Protein AF-A0A2W0AFT9-F1 (afdb_monomer)

Solvent-accessible surface area (backbone atoms only — not comparable to full-atom values): 7921 Å² total; per-residue (Å²): 136,57,75,68,56,54,52,55,54,49,53,55,48,53,53,51,50,55,53,50,68,71,36,59,65,81,24,33,55,50,43,41,43,42,76,71,70,63,44,52,60,63,59,51,12,62,79,66,76,47,53,49,66,56,48,54,54,33,38,53,53,36,50,53,51,50,50,51,51,49,44,69,78,36,42,84,50,48,59,59,70,49,66,83,40,70,79,57,50,50,57,54,51,52,59,46,51,70,70,51,56,78,70,82,73,69,90,65,87,71,81,79,76,85,72,84,82,71,90,81,83,86,90,80,82,81,87,86,130

Sequence (129 aa):
MSPEEHFSHTETRQILESMIDALPAKYRVVQIMRDVEGMTVAETAECLGISQENVKVRLHRARARLRKRLYELFGSKVSDVFRFHLSRCDRVVYGVSERTRPYQNTGVPIKAASLNHEQMPFPGQPAIH

Secondary structure (DSSP, 8-state):
--HHHHHHHHHHHHHHHHHHHTS-HHHHHHHHHHHTS---HHHHHHHHTS-HHHHHHHHHHHHHHHHHHHHHHHHHHHHHHGGG-HHHHHHHHHHHHHHHGGGSSSS-------------PPS-PPPP-

Radius of gyration: 23.83 Å; Cα contacts (8 Å, |Δi|>4): 47; chains: 1; bounding box: 72×46×52 Å

Nearest PDB structures (foldseek):
  3hug-assembly6_K  TM=9.523E-01  e=1.954E-03  Mycobacterium tuberculosis H37Rv
  3hug-assembly4_M  TM=9.434E-01  e=1.954E-03  Mycobacterium tuberculosis H37Rv
  8z6g-assembly3_F  TM=7.666E-01  e=1.736E-03  Pseudomonas aeruginosa
  6in7-assembly1_B  TM=7.911E-01  e=3.975E-03  Pseudomonas aeruginosa PAO1
  6dxo-assembly1_A  TM=8.698E-01  e=1.024E-02  Streptomyces venezuelae ATCC 10712

Foldseek 3Di:
DDPVVVVVVVVVVVVLVVQLVPDDPLLSLLCCCCPVVVDDLVVSCVVVVHDSVSSVVSPVVSVVSSVVVCCVVCVVPVCVVCVVPPPVVVVVVVVVCVVCVVPVPPDDDPPPPDDDPDDDDDPDDDDDD

Structure (mmCIF, N/CA/C/O backbone):
data_AF-A0A2W0AFT9-F1
#
_entry.id   AF-A0A2W0AFT9-F1
#
loop_
_atom_site.group_PDB
_atom_site.id
_atom_site.type_symbol
_atom_site.label_atom_id
_atom_site.label_alt_id
_atom_site.label_comp_id
_atom_site.label_asym_id
_atom_site.label_entity_id
_atom_site.label_seq_id
_atom_site.pdbx_PDB_ins_code
_atom_site.Cartn_x
_atom_site.Cartn_y
_atom_site.Cartn_z
_atom_site.occupancy
_atom_site.B_iso_or_equiv
_atom_site.auth_seq_id
_atom_site.auth_comp_id
_atom_site.auth_asym_id
_atom_site.auth_atom_id
_atom_site.pdbx_PDB_model_num
ATOM 1 N N . MET A 1 1 ? 12.779 19.800 -19.137 1.00 52.38 1 MET A N 1
ATOM 2 C CA . MET A 1 1 ? 12.637 18.352 -18.915 1.00 52.38 1 MET A CA 1
ATOM 3 C C . MET A 1 1 ? 12.951 17.661 -20.236 1.00 52.38 1 MET A C 1
ATOM 5 O O . MET A 1 1 ? 12.348 18.053 -21.232 1.00 52.38 1 MET A O 1
ATOM 9 N N . SER A 1 2 ? 13.948 16.776 -20.293 1.00 62.03 2 SER A N 1
ATOM 10 C CA . SER A 1 2 ? 14.433 16.149 -21.535 1.00 62.03 2 SER A CA 1
ATOM 11 C C . SER A 1 2 ? 13.526 14.989 -21.997 1.00 62.03 2 SER A C 1
ATOM 13 O O . SER A 1 2 ? 12.715 14.479 -21.214 1.00 62.03 2 SER A O 1
ATOM 15 N N . PRO A 1 3 ? 13.631 14.549 -23.266 1.00 64.56 3 PRO A N 1
ATOM 16 C CA . PRO A 1 3 ? 12.940 13.357 -23.763 1.00 64.56 3 PRO A CA 1
ATOM 17 C C . PRO A 1 3 ? 13.304 12.066 -23.010 1.00 64.56 3 PRO A C 1
ATOM 19 O O . 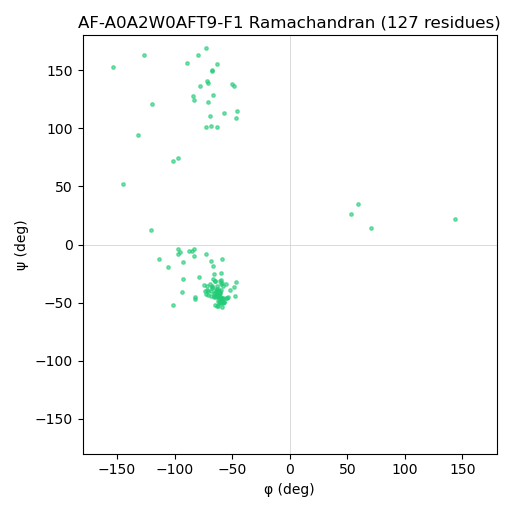PRO A 1 3 ? 12.434 11.215 -22.819 1.00 64.56 3 PRO A O 1
ATOM 22 N N . GLU A 1 4 ? 14.548 11.925 -22.531 1.00 64.81 4 GLU A N 1
ATOM 23 C CA . GLU A 1 4 ? 14.946 10.762 -21.723 1.00 64.81 4 GLU A CA 1
ATOM 24 C C . GLU A 1 4 ? 14.241 10.744 -20.359 1.00 64.81 4 GLU A C 1
ATOM 26 O O . GLU A 1 4 ? 13.835 9.682 -19.883 1.00 64.81 4 GLU A O 1
ATOM 31 N N . GLU A 1 5 ? 14.022 11.917 -19.755 1.00 58.16 5 GLU A N 1
ATOM 32 C CA . GLU A 1 5 ? 13.269 12.039 -18.502 1.00 58.16 5 GLU A CA 1
ATOM 33 C C . GLU A 1 5 ? 11.805 11.590 -18.695 1.00 58.16 5 GLU A C 1
ATOM 35 O O . GLU A 1 5 ? 11.283 10.824 -17.884 1.00 58.16 5 GLU A O 1
ATOM 40 N N . HIS A 1 6 ? 11.153 11.966 -19.804 1.00 58.03 6 HIS A N 1
ATOM 41 C CA . HIS A 1 6 ? 9.784 11.522 -20.126 1.00 58.03 6 HIS A CA 1
ATOM 42 C C . HIS A 1 6 ? 9.655 10.001 -20.267 1.00 58.03 6 HIS A C 1
ATOM 44 O O . HIS A 1 6 ? 8.700 9.407 -19.754 1.00 58.03 6 HIS A O 1
ATOM 50 N N . PHE A 1 7 ? 10.602 9.362 -20.955 1.00 59.41 7 PHE A N 1
ATOM 51 C CA . PHE A 1 7 ? 10.570 7.917 -21.180 1.00 59.41 7 PHE A CA 1
ATOM 52 C C . PHE A 1 7 ? 10.726 7.141 -19.865 1.00 59.41 7 PHE A C 1
ATOM 54 O O . PHE A 1 7 ? 9.927 6.253 -19.566 1.00 59.41 7 PHE A O 1
ATOM 61 N N . SER A 1 8 ? 11.678 7.566 -19.027 1.00 63.50 8 SER A N 1
ATOM 62 C CA . SER A 1 8 ? 11.949 6.970 -17.712 1.00 63.50 8 SER A CA 1
ATOM 63 C C . SER A 1 8 ? 10.751 7.064 -16.754 1.00 63.50 8 SER A C 1
ATOM 65 O O . SER A 1 8 ? 10.380 6.091 -16.083 1.00 63.50 8 SER A O 1
ATOM 67 N N . HIS A 1 9 ? 10.071 8.216 -16.727 1.00 70.94 9 HIS A N 1
ATOM 68 C CA . HIS A 1 9 ? 8.874 8.397 -15.902 1.00 70.94 9 HIS A CA 1
ATOM 69 C C . HIS A 1 9 ? 7.695 7.539 -16.372 1.00 70.94 9 HIS A C 1
ATOM 71 O O . HIS A 1 9 ? 6.933 7.032 -15.544 1.00 70.94 9 HIS A O 1
ATOM 77 N N . THR A 1 10 ? 7.547 7.361 -17.684 1.00 76.94 10 THR A N 1
ATOM 78 C CA . THR A 1 10 ? 6.443 6.587 -18.264 1.00 76.94 10 THR A CA 1
ATOM 79 C C . THR A 1 10 ? 6.618 5.093 -17.996 1.00 76.94 10 THR A C 1
ATOM 81 O O . THR A 1 10 ? 5.672 4.442 -17.555 1.00 76.94 10 THR A O 1
ATOM 84 N N . GLU A 1 11 ? 7.834 4.566 -18.154 1.00 79.75 11 GLU A N 1
ATOM 85 C CA . GLU A 1 11 ? 8.158 3.168 -17.842 1.00 79.75 11 GLU A CA 1
ATOM 86 C C . GLU A 1 11 ? 7.937 2.859 -16.353 1.00 79.75 11 GLU A C 1
ATOM 88 O O . GLU A 1 11 ? 7.259 1.893 -15.994 1.00 79.75 11 GLU A O 1
ATOM 93 N N . THR A 1 12 ? 8.424 3.734 -15.468 1.00 81.62 12 THR A N 1
ATOM 94 C CA . THR A 1 12 ? 8.243 3.573 -14.017 1.00 81.62 12 THR A CA 1
ATOM 95 C C . THR A 1 12 ? 6.762 3.575 -13.626 1.00 81.62 12 THR A C 1
ATOM 97 O O . THR A 1 12 ? 6.333 2.761 -12.802 1.00 81.62 12 THR A O 1
ATOM 100 N N . ARG A 1 13 ? 5.961 4.465 -14.230 1.00 85.94 13 ARG A N 1
ATOM 101 C CA . ARG A 1 13 ? 4.510 4.528 -14.009 1.00 85.94 13 ARG A CA 1
ATOM 102 C C . ARG A 1 13 ? 3.825 3.228 -14.432 1.00 85.94 13 ARG A C 1
ATOM 104 O O . ARG A 1 13 ? 3.092 2.659 -13.628 1.00 85.94 13 ARG A O 1
ATOM 111 N N . GLN A 1 14 ? 4.099 2.737 -15.639 1.00 88.56 14 GLN A N 1
ATOM 112 C CA . GLN A 1 14 ? 3.492 1.509 -16.166 1.00 88.56 14 GLN A CA 1
ATOM 113 C C . GLN A 1 14 ? 3.802 0.291 -15.289 1.00 88.56 14 GLN A C 1
ATOM 115 O O . GLN A 1 14 ? 2.929 -0.541 -15.027 1.00 88.56 14 GLN A O 1
ATOM 120 N N . ILE A 1 15 ? 5.033 0.201 -14.774 1.00 88.06 15 ILE A N 1
ATOM 121 C CA . ILE A 1 15 ? 5.412 -0.852 -13.829 1.00 88.06 15 ILE A CA 1
ATOM 122 C C . ILE A 1 15 ? 4.550 -0.759 -12.565 1.00 88.06 15 ILE A C 1
ATOM 124 O O . ILE A 1 15 ? 3.957 -1.762 -12.161 1.00 88.06 15 ILE A O 1
ATOM 128 N N . LEU A 1 16 ? 4.429 0.426 -11.960 1.00 87.25 16 LEU A N 1
ATOM 129 C CA . LEU A 1 16 ? 3.647 0.610 -10.737 1.00 87.25 16 LEU A CA 1
ATOM 130 C C . LEU A 1 16 ? 2.156 0.301 -10.941 1.00 87.25 16 LEU A C 1
ATOM 132 O O . LEU A 1 16 ? 1.565 -0.400 -10.118 1.00 87.25 16 LEU A O 1
ATOM 136 N N . GLU A 1 17 ? 1.569 0.770 -12.042 1.00 90.88 17 GLU A N 1
ATOM 137 C CA . GLU A 1 17 ? 0.179 0.483 -12.419 1.00 90.88 17 GLU A CA 1
ATOM 138 C C . GLU A 1 17 ? -0.048 -1.027 -12.548 1.00 90.88 17 GLU A C 1
ATOM 140 O O . GLU A 1 17 ? -0.910 -1.584 -11.864 1.00 90.88 17 GLU A O 1
ATOM 145 N N . SER A 1 18 ? 0.811 -1.726 -13.298 1.00 92.12 18 SER A N 1
ATOM 146 C CA . SER A 1 18 ? 0.711 -3.182 -13.468 1.00 92.12 18 SER A CA 1
ATOM 147 C C . SER A 1 18 ? 0.821 -3.951 -12.141 1.00 92.12 18 SER A C 1
ATOM 149 O O . SER A 1 18 ? 0.170 -4.981 -11.941 1.00 92.12 18 SER A O 1
ATOM 151 N N . MET A 1 19 ? 1.626 -3.453 -11.197 1.00 92.81 19 MET A N 1
ATOM 152 C CA . MET A 1 19 ? 1.777 -4.056 -9.873 1.00 92.81 19 MET A CA 1
ATOM 153 C C . MET A 1 19 ? 0.532 -3.861 -9.009 1.00 92.81 19 MET A C 1
ATOM 155 O O . MET A 1 19 ? 0.146 -4.787 -8.289 1.00 92.81 19 MET A O 1
ATOM 159 N N . ILE A 1 20 ? -0.083 -2.677 -9.068 1.00 93.19 20 ILE A N 1
ATOM 160 C CA . ILE A 1 20 ? -1.341 -2.385 -8.375 1.00 93.19 20 ILE A CA 1
ATOM 161 C C . ILE A 1 20 ? -2.465 -3.241 -8.965 1.00 93.19 20 ILE A C 1
ATOM 163 O O . ILE A 1 20 ? -3.229 -3.834 -8.202 1.00 93.19 20 ILE A O 1
ATOM 167 N N . ASP A 1 21 ? -2.521 -3.391 -10.287 1.00 93.44 21 ASP A N 1
ATOM 168 C CA . ASP A 1 21 ? -3.528 -4.209 -10.964 1.00 93.44 21 ASP A CA 1
ATOM 169 C C . ASP A 1 21 ? -3.409 -5.704 -10.687 1.00 93.44 21 ASP A C 1
ATOM 171 O O . ASP A 1 21 ? -4.417 -6.408 -10.614 1.00 93.44 21 ASP A O 1
ATOM 175 N N . ALA A 1 22 ? -2.195 -6.190 -10.437 1.00 94.12 22 ALA A N 1
ATOM 176 C CA . ALA A 1 22 ? -1.965 -7.570 -10.033 1.00 94.12 22 ALA A CA 1
ATOM 177 C C . ALA A 1 22 ? -2.404 -7.876 -8.585 1.00 94.12 22 ALA A C 1
ATOM 179 O O . ALA A 1 22 ? -2.371 -9.039 -8.159 1.00 94.12 22 ALA A O 1
ATOM 180 N N . LEU A 1 23 ? -2.788 -6.873 -7.785 1.00 95.69 23 LEU A N 1
ATOM 181 C CA . LEU A 1 23 ? -3.305 -7.117 -6.441 1.00 95.69 23 LEU A CA 1
ATOM 182 C C . LEU A 1 23 ? -4.708 -7.744 -6.502 1.00 95.69 23 LEU A C 1
ATOM 184 O O . LEU A 1 23 ? -5.576 -7.269 -7.231 1.00 95.69 23 LEU A O 1
ATOM 188 N N . PRO A 1 24 ? -5.004 -8.743 -5.644 1.00 97.12 24 PRO A N 1
ATOM 189 C CA . PRO A 1 24 ? -6.376 -9.191 -5.433 1.00 97.12 24 PRO A CA 1
ATOM 190 C C . PRO A 1 24 ? -7.308 -8.010 -5.139 1.00 97.12 24 PRO A C 1
ATOM 192 O O . PRO A 1 24 ? -6.958 -7.146 -4.331 1.00 97.12 24 PRO A O 1
ATOM 195 N N . ALA A 1 25 ? -8.509 -8.006 -5.728 1.00 96.06 25 ALA A N 1
ATOM 196 C CA . ALA A 1 25 ? -9.430 -6.862 -5.711 1.00 96.06 25 ALA A CA 1
ATOM 197 C C . ALA A 1 25 ? -9.629 -6.242 -4.314 1.00 96.06 25 ALA A C 1
ATOM 199 O O . ALA A 1 25 ? -9.516 -5.032 -4.144 1.00 96.06 25 ALA A O 1
ATOM 200 N N . LYS A 1 26 ? -9.806 -7.078 -3.281 1.00 95.69 26 LYS A N 1
ATOM 201 C CA . LYS A 1 26 ? -9.968 -6.639 -1.881 1.00 95.69 26 LYS A CA 1
ATOM 202 C C . LYS A 1 26 ? -8.792 -5.838 -1.304 1.00 95.69 26 LYS A C 1
ATOM 204 O O . LYS A 1 26 ? -8.982 -5.114 -0.332 1.00 95.69 26 LYS A O 1
ATOM 209 N N . TYR A 1 27 ? -7.587 -6.015 -1.839 1.00 97.31 27 TYR A N 1
ATOM 210 C CA . TYR A 1 27 ? -6.384 -5.277 -1.452 1.00 97.31 27 TYR A CA 1
ATOM 211 C C . TYR A 1 27 ? -6.178 -4.057 -2.345 1.00 97.31 27 TYR A C 1
ATOM 213 O O . TYR A 1 27 ? -5.862 -2.993 -1.825 1.00 97.31 27 TYR A O 1
ATOM 221 N N . ARG A 1 28 ? -6.415 -4.204 -3.656 1.00 97.25 28 ARG A N 1
ATOM 222 C CA . ARG A 1 28 ? -6.324 -3.109 -4.629 1.00 97.25 28 ARG A CA 1
ATOM 223 C C . ARG A 1 28 ? -7.243 -1.947 -4.263 1.00 97.25 28 ARG A C 1
ATOM 225 O O . ARG A 1 28 ? -6.778 -0.822 -4.178 1.00 97.25 28 ARG A O 1
ATOM 232 N N . VAL A 1 29 ? -8.512 -2.234 -3.970 1.00 96.81 29 VAL A N 1
ATOM 233 C CA . VAL A 1 29 ? -9.504 -1.205 -3.617 1.00 96.81 29 VAL A CA 1
ATOM 234 C C . VAL A 1 29 ? -9.063 -0.409 -2.386 1.00 96.81 29 VAL A C 1
ATOM 236 O O .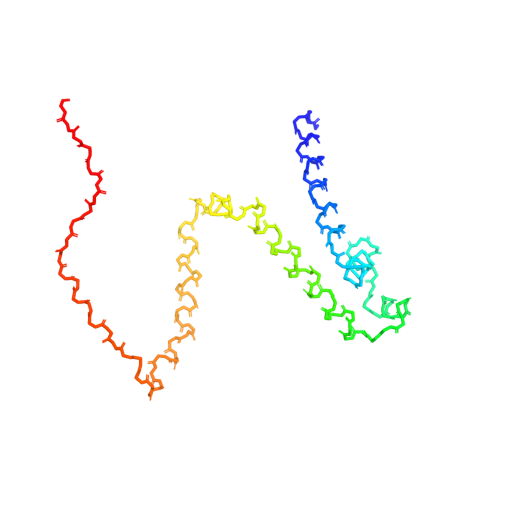 VAL A 1 29 ? -9.041 0.813 -2.423 1.00 96.81 29 VAL A O 1
ATOM 239 N N . VAL A 1 30 ? -8.616 -1.093 -1.326 1.00 97.06 30 VAL A N 1
ATOM 240 C CA . VAL A 1 30 ? -8.115 -0.420 -0.114 1.00 97.06 30 VAL A CA 1
ATOM 241 C C . VAL A 1 30 ? -6.855 0.399 -0.405 1.00 97.06 30 VAL A C 1
ATOM 243 O O . VAL A 1 30 ? -6.717 1.494 0.122 1.00 97.06 30 VAL A O 1
ATOM 246 N N . GLN A 1 31 ? -5.939 -0.110 -1.234 1.00 95.81 31 GLN A N 1
ATOM 247 C CA . GLN A 1 31 ? -4.713 0.596 -1.611 1.00 95.81 31 GLN A CA 1
ATOM 248 C C . GLN A 1 31 ? -5.016 1.886 -2.392 1.00 95.81 31 GLN A C 1
ATOM 250 O O . GLN A 1 31 ? -4.433 2.919 -2.082 1.00 95.81 31 GLN A O 1
ATOM 255 N N . ILE A 1 32 ? -5.942 1.837 -3.356 1.00 95.12 32 ILE A N 1
ATOM 256 C CA . ILE A 1 32 ? -6.353 2.999 -4.159 1.00 95.12 32 ILE A CA 1
ATOM 257 C C . ILE A 1 32 ? -7.030 4.046 -3.272 1.00 95.12 32 ILE A C 1
ATOM 259 O O . ILE A 1 32 ? -6.576 5.182 -3.224 1.00 95.12 32 ILE A O 1
ATOM 263 N N . MET A 1 33 ? -8.036 3.658 -2.484 1.00 96.31 33 MET A N 1
ATOM 264 C CA . MET A 1 33 ? -8.742 4.600 -1.603 1.00 96.31 33 MET A CA 1
ATOM 265 C C . MET A 1 33 ? -7.798 5.304 -0.617 1.00 96.31 33 MET A C 1
ATOM 267 O O . MET A 1 33 ? -7.969 6.475 -0.302 1.00 96.31 33 MET A O 1
ATOM 271 N N . ARG A 1 34 ? -6.777 4.593 -0.127 1.00 95.12 34 ARG A N 1
ATOM 272 C CA . ARG A 1 34 ? -5.840 5.104 0.879 1.00 95.12 34 ARG A CA 1
ATOM 273 C C . ARG A 1 34 ? -4.718 5.963 0.316 1.00 95.12 34 ARG A C 1
ATOM 275 O O . ARG A 1 34 ? -4.401 6.984 0.918 1.00 95.12 34 ARG A O 1
ATOM 282 N N . ASP A 1 35 ? -4.082 5.505 -0.757 1.00 89.44 35 ASP A N 1
ATOM 283 C CA . ASP A 1 35 ? -2.836 6.096 -1.248 1.00 89.44 35 ASP A CA 1
ATOM 284 C C . ASP A 1 35 ? -3.054 6.928 -2.533 1.00 89.44 35 ASP A C 1
ATOM 286 O O . ASP A 1 35 ? -2.224 7.782 -2.825 1.00 89.44 35 ASP A O 1
ATOM 290 N N . VAL A 1 36 ? -4.156 6.723 -3.272 1.00 88.56 36 VAL A N 1
ATOM 291 C CA . VAL A 1 36 ? -4.516 7.511 -4.474 1.00 88.56 36 VAL A CA 1
ATOM 292 C C . VAL A 1 36 ? -5.585 8.552 -4.147 1.00 88.56 36 VAL A C 1
ATOM 294 O O . VAL A 1 36 ? -5.378 9.733 -4.398 1.00 88.56 36 VAL A O 1
ATOM 297 N N . GLU A 1 37 ? -6.688 8.135 -3.522 1.00 92.69 37 GLU A N 1
ATOM 298 C CA . GLU A 1 37 ? -7.803 9.034 -3.169 1.00 92.69 37 GLU A CA 1
ATOM 299 C C . GLU A 1 37 ? -7.571 9.787 -1.845 1.00 92.69 37 GLU A C 1
ATOM 301 O O . GLU A 1 37 ? -8.324 10.688 -1.490 1.00 92.69 37 GLU A O 1
ATOM 306 N N . GLY A 1 38 ? -6.541 9.410 -1.076 1.00 94.19 38 GLY A N 1
ATOM 307 C CA . GLY A 1 38 ? -6.172 10.082 0.175 1.00 94.19 38 GLY A CA 1
ATOM 308 C C . GLY A 1 38 ? -7.146 9.884 1.345 1.00 94.19 38 GLY A C 1
ATOM 309 O O . GLY A 1 38 ? -7.044 10.594 2.345 1.00 94.19 38 GLY A O 1
ATOM 310 N N . MET A 1 39 ? -8.065 8.918 1.264 1.00 96.62 39 MET 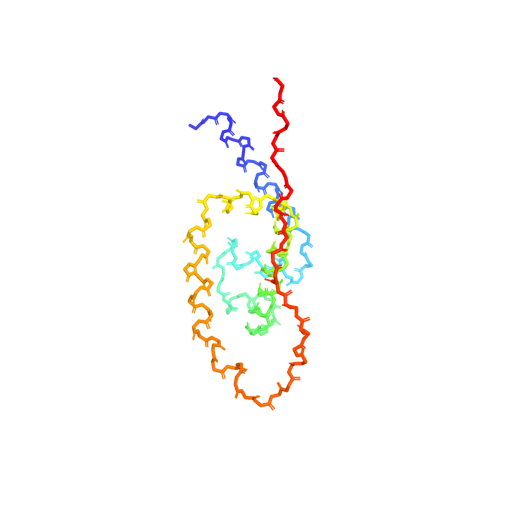A N 1
ATOM 311 C CA . MET A 1 39 ? -9.093 8.698 2.285 1.00 96.62 39 MET A CA 1
ATOM 312 C C . MET A 1 39 ? -8.509 8.211 3.616 1.00 96.62 39 MET A C 1
ATOM 314 O O . MET A 1 39 ? -7.538 7.445 3.690 1.00 96.62 39 MET A O 1
ATOM 318 N N . THR A 1 40 ? -9.163 8.575 4.716 1.00 97.06 40 THR A N 1
ATOM 319 C CA . THR A 1 40 ? -8.848 8.090 6.062 1.00 97.06 40 THR A CA 1
ATOM 320 C C . THR A 1 40 ? -9.283 6.629 6.269 1.00 97.06 40 THR A C 1
ATOM 322 O O . THR A 1 40 ? -9.919 6.004 5.420 1.00 97.06 40 THR A O 1
ATOM 325 N N . VAL A 1 41 ? -8.841 6.005 7.374 1.00 95.69 41 VAL A N 1
ATOM 326 C CA . VAL A 1 41 ? -9.101 4.573 7.621 1.00 95.69 41 VAL A CA 1
ATOM 327 C C . VAL A 1 41 ? -10.575 4.404 7.957 1.00 95.69 41 VAL A C 1
ATOM 329 O O . VAL A 1 41 ? -11.176 3.413 7.559 1.00 95.69 41 VAL A O 1
ATOM 332 N N . ALA A 1 42 ? -11.136 5.392 8.659 1.00 97.00 42 ALA A N 1
ATOM 333 C CA . ALA A 1 42 ? -12.544 5.476 8.995 1.00 97.00 42 ALA A CA 1
ATOM 334 C C . ALA A 1 42 ? -13.413 5.603 7.736 1.00 97.00 42 ALA A C 1
ATOM 336 O O . ALA A 1 42 ? -14.262 4.746 7.529 1.00 97.00 42 ALA A O 1
ATOM 337 N N . GLU A 1 43 ? -13.130 6.564 6.852 1.00 96.25 43 GLU A N 1
ATOM 338 C CA . GLU A 1 43 ? -13.896 6.743 5.604 1.00 96.25 43 GLU A CA 1
ATOM 339 C C . GLU A 1 43 ? -13.794 5.510 4.697 1.00 96.25 43 GLU A C 1
ATOM 341 O O . GLU A 1 43 ? -14.784 5.032 4.155 1.00 96.25 43 GLU A O 1
ATOM 346 N N . THR A 1 44 ? -12.598 4.919 4.584 1.00 97.31 44 THR A N 1
ATOM 347 C CA . THR A 1 44 ? -12.412 3.680 3.809 1.00 97.31 44 THR A CA 1
ATOM 348 C C . THR A 1 44 ? -13.205 2.514 4.410 1.00 97.31 44 THR A C 1
ATOM 350 O O . THR A 1 44 ? -13.749 1.689 3.678 1.00 97.31 44 THR A O 1
ATOM 353 N N . ALA A 1 45 ? -13.253 2.411 5.741 1.00 97.56 45 ALA A N 1
ATOM 354 C CA . ALA A 1 45 ? -14.001 1.375 6.450 1.00 97.56 45 ALA A CA 1
ATOM 355 C C . ALA A 1 45 ? -15.511 1.521 6.227 1.00 97.56 45 ALA A C 1
ATOM 357 O O . ALA A 1 45 ? -16.176 0.531 5.924 1.00 97.56 45 ALA A O 1
ATOM 358 N N . GLU A 1 46 ? -16.015 2.752 6.315 1.00 97.81 46 GLU A N 1
ATOM 359 C CA . GLU A 1 46 ? -17.412 3.101 6.072 1.00 97.81 46 GLU A CA 1
ATOM 360 C C . GLU A 1 46 ? -17.824 2.795 4.628 1.00 97.81 46 GLU A C 1
ATOM 362 O O . GLU A 1 46 ? -18.745 2.011 4.409 1.00 97.81 46 GLU A O 1
ATOM 367 N N . CYS A 1 47 ? -17.076 3.293 3.640 1.00 97.12 47 CYS A N 1
ATOM 368 C CA . CYS A 1 47 ? -17.361 3.055 2.224 1.00 97.12 47 CYS A CA 1
ATOM 369 C C . CYS A 1 47 ? -17.332 1.570 1.827 1.00 97.12 47 CYS A C 1
ATOM 371 O O . CYS A 1 47 ? -18.039 1.165 0.907 1.00 97.12 47 CYS A O 1
ATOM 373 N N . LEU A 1 48 ? -16.507 0.752 2.487 1.00 96.19 48 LEU A N 1
ATOM 374 C CA . LEU A 1 48 ? -16.375 -0.676 2.181 1.00 96.19 48 LEU A CA 1
ATOM 375 C C . LEU A 1 48 ? -17.220 -1.585 3.082 1.00 96.19 48 LEU A C 1
ATOM 377 O O . LEU A 1 48 ? -17.195 -2.802 2.882 1.00 96.19 48 LEU A O 1
ATOM 381 N N . GLY A 1 49 ? -17.923 -1.038 4.078 1.00 97.12 49 GLY A N 1
ATOM 382 C CA . GLY A 1 49 ? -18.711 -1.818 5.036 1.00 97.12 49 GLY A CA 1
ATOM 383 C C . GLY A 1 49 ? -17.880 -2.831 5.836 1.00 97.12 49 GLY A C 1
ATOM 384 O O . GLY A 1 49 ? -18.342 -3.937 6.115 1.00 97.12 49 GLY A O 1
ATOM 385 N N . ILE A 1 50 ? -16.628 -2.499 6.170 1.00 97.31 50 ILE A N 1
ATOM 386 C CA . ILE A 1 50 ? -15.716 -3.366 6.940 1.00 97.31 50 ILE A CA 1
ATOM 387 C C . ILE A 1 50 ? -15.161 -2.631 8.158 1.00 97.31 50 ILE A C 1
ATOM 389 O O . ILE A 1 50 ? -15.173 -1.411 8.221 1.00 97.31 50 ILE A O 1
ATOM 393 N N . SER A 1 51 ? -14.610 -3.360 9.131 1.00 97.94 51 SER A N 1
ATOM 394 C CA . SER A 1 51 ? -13.962 -2.719 10.281 1.00 97.94 51 SER A CA 1
ATOM 395 C C . SER A 1 51 ? -12.681 -1.970 9.886 1.00 97.94 51 SER A C 1
ATOM 397 O O . SER A 1 51 ? -11.938 -2.399 8.997 1.00 97.94 51 SER A O 1
ATOM 399 N N . GLN A 1 52 ? -12.354 -0.898 10.616 1.00 98.06 52 GLN A N 1
ATOM 400 C CA . GLN A 1 52 ? -11.079 -0.182 10.461 1.00 98.06 52 GLN A CA 1
ATOM 401 C C . GLN A 1 52 ? -9.864 -1.112 10.621 1.00 98.06 52 GLN A C 1
ATOM 403 O O . GLN A 1 52 ? -8.856 -0.952 9.933 1.00 98.06 52 GLN A O 1
ATOM 408 N N . GLU A 1 53 ? -9.964 -2.126 11.484 1.00 97.69 53 GLU A N 1
ATOM 409 C CA . GLU A 1 53 ? -8.915 -3.135 11.651 1.00 97.69 53 GLU A CA 1
ATOM 410 C C . GLU A 1 53 ? -8.729 -3.981 10.382 1.00 97.69 53 GLU A C 1
ATOM 412 O O . GLU A 1 53 ? -7.606 -4.196 9.924 1.00 97.69 53 GLU A O 1
ATOM 417 N N . ASN A 1 54 ? -9.826 -4.376 9.723 1.00 97.38 54 ASN A N 1
ATOM 418 C CA . ASN A 1 54 ? -9.754 -5.052 8.429 1.00 97.38 54 ASN A CA 1
ATOM 419 C C . ASN A 1 54 ? -9.113 -4.171 7.350 1.00 97.38 54 ASN A C 1
ATOM 421 O O . ASN A 1 54 ? -8.342 -4.689 6.539 1.00 97.38 54 ASN A O 1
ATOM 425 N N . VAL A 1 55 ? -9.386 -2.861 7.337 1.00 97.62 55 VAL A N 1
ATOM 426 C CA . VAL A 1 55 ? -8.725 -1.913 6.420 1.00 97.62 55 VAL A CA 1
ATOM 427 C C . VAL A 1 55 ? -7.213 -1.924 6.645 1.00 97.62 55 VAL A C 1
ATOM 429 O O . VAL A 1 55 ? -6.460 -2.133 5.692 1.00 97.62 55 VAL A O 1
ATOM 432 N N . LYS A 1 56 ? -6.751 -1.791 7.895 1.00 96.19 56 LYS A N 1
ATOM 433 C CA . LYS A 1 56 ? -5.317 -1.818 8.241 1.00 96.19 56 LYS A CA 1
ATOM 434 C C . LYS A 1 56 ? -4.651 -3.130 7.824 1.00 96.19 56 LYS A C 1
ATOM 436 O O . LYS A 1 56 ? -3.597 -3.109 7.186 1.00 96.19 56 LYS A O 1
ATOM 441 N N . VAL A 1 57 ? -5.282 -4.272 8.109 1.00 98.00 57 VAL A N 1
ATOM 442 C CA . VAL A 1 57 ? -4.776 -5.597 7.714 1.00 98.00 57 VAL A CA 1
ATOM 443 C C . VAL A 1 57 ? -4.704 -5.731 6.192 1.00 98.00 57 VAL A C 1
ATOM 445 O O . VAL A 1 57 ? -3.705 -6.226 5.660 1.00 98.00 57 VAL A O 1
ATOM 448 N N . ARG A 1 58 ? -5.740 -5.293 5.466 1.00 97.75 58 ARG A N 1
ATOM 449 C CA . ARG A 1 58 ? -5.761 -5.319 3.995 1.00 97.75 58 ARG A CA 1
ATOM 450 C C . ARG A 1 58 ? -4.669 -4.429 3.410 1.00 97.75 58 ARG A C 1
ATOM 452 O O . ARG A 1 58 ? -3.958 -4.897 2.524 1.00 97.75 58 ARG A O 1
ATOM 459 N N . LEU A 1 59 ? -4.479 -3.225 3.945 1.00 96.56 59 LEU A N 1
ATOM 460 C CA . LEU A 1 59 ? -3.438 -2.292 3.515 1.00 96.56 59 LEU A CA 1
ATOM 461 C C . LEU A 1 59 ? -2.033 -2.852 3.771 1.00 96.56 59 LEU A C 1
ATOM 463 O O . LEU A 1 59 ? -1.182 -2.843 2.884 1.00 96.56 59 LEU A O 1
ATOM 467 N N . HIS A 1 60 ? -1.796 -3.425 4.953 1.00 96.25 60 HIS A N 1
ATOM 468 C CA . HIS A 1 60 ? -0.528 -4.083 5.264 1.00 96.25 60 HIS A CA 1
ATOM 469 C C . HIS A 1 60 ? -0.220 -5.217 4.273 1.00 96.25 60 HIS A C 1
ATOM 471 O O . HIS A 1 60 ? 0.888 -5.304 3.738 1.00 96.25 60 HIS A O 1
ATOM 477 N N . ARG A 1 61 ? -1.213 -6.067 3.975 1.00 96.94 61 ARG A N 1
ATOM 478 C CA . ARG A 1 61 ? -1.072 -7.171 3.011 1.00 96.94 61 ARG A CA 1
ATOM 479 C C . ARG A 1 61 ? -0.885 -6.676 1.573 1.00 96.94 61 ARG A C 1
ATOM 481 O O . ARG A 1 61 ? -0.102 -7.286 0.846 1.00 96.94 61 ARG A O 1
ATOM 488 N N . ALA A 1 62 ? -1.558 -5.596 1.173 1.00 95.69 62 ALA A N 1
ATOM 489 C CA . ALA A 1 62 ? -1.360 -4.948 -0.124 1.00 95.69 62 ALA A CA 1
ATOM 490 C C . ALA A 1 62 ? 0.098 -4.490 -0.275 1.00 95.69 62 ALA A C 1
ATOM 492 O O . ALA A 1 62 ? 0.800 -4.931 -1.184 1.00 95.69 62 ALA A O 1
ATOM 493 N N . ARG A 1 63 ? 0.595 -3.716 0.697 1.00 95.00 63 ARG A N 1
ATOM 494 C CA . ARG A 1 63 ? 1.970 -3.196 0.718 1.00 95.00 63 ARG A CA 1
ATOM 495 C C . ARG A 1 63 ? 3.019 -4.302 0.752 1.00 95.00 63 ARG A C 1
ATOM 497 O O . ARG A 1 63 ? 4.023 -4.207 0.056 1.00 95.00 63 ARG A O 1
ATOM 504 N N . ALA A 1 64 ? 2.795 -5.373 1.513 1.00 93.38 64 ALA A N 1
ATOM 505 C CA . ALA A 1 64 ? 3.704 -6.518 1.531 1.00 93.38 64 ALA A CA 1
ATOM 506 C C . ALA A 1 64 ? 3.830 -7.185 0.148 1.00 93.38 64 ALA A C 1
ATOM 508 O O . ALA A 1 64 ? 4.936 -7.531 -0.262 1.00 93.38 64 ALA A O 1
ATOM 509 N N . ARG A 1 65 ? 2.721 -7.322 -0.591 1.00 94.12 65 ARG A N 1
ATOM 510 C CA . ARG A 1 65 ? 2.717 -7.879 -1.955 1.00 94.12 65 ARG A CA 1
ATOM 511 C C . ARG A 1 65 ? 3.405 -6.956 -2.955 1.00 94.12 65 ARG A C 1
ATOM 513 O O . ARG A 1 65 ? 4.223 -7.436 -3.732 1.00 94.12 65 ARG A O 1
ATOM 520 N N . LEU A 1 66 ? 3.118 -5.654 -2.898 1.00 92.31 66 LEU A N 1
ATOM 521 C CA . LEU A 1 66 ? 3.781 -4.659 -3.744 1.00 92.31 66 LEU A CA 1
ATOM 522 C C . LEU A 1 66 ? 5.292 -4.654 -3.503 1.00 92.31 66 LEU A C 1
ATOM 524 O O . LEU A 1 66 ? 6.055 -4.761 -4.456 1.00 92.31 66 LEU A O 1
ATOM 528 N N . ARG A 1 67 ? 5.730 -4.638 -2.235 1.00 90.38 67 ARG A N 1
ATOM 529 C CA . ARG A 1 67 ? 7.155 -4.752 -1.887 1.00 90.38 67 ARG A CA 1
ATOM 530 C C . ARG A 1 67 ? 7.766 -6.030 -2.439 1.00 90.38 67 ARG A C 1
ATOM 532 O O . ARG A 1 67 ? 8.804 -5.954 -3.077 1.00 90.38 67 ARG A O 1
ATOM 539 N N . LYS A 1 68 ? 7.133 -7.190 -2.226 1.00 88.75 68 LYS A N 1
ATOM 540 C CA . LYS A 1 68 ? 7.638 -8.471 -2.744 1.00 88.75 68 LYS A CA 1
ATOM 541 C C . LYS A 1 68 ? 7.838 -8.417 -4.260 1.00 88.75 68 LYS A C 1
ATOM 543 O O . LYS A 1 68 ? 8.897 -8.795 -4.738 1.00 88.75 68 LYS A O 1
ATOM 548 N N . ARG A 1 69 ? 6.862 -7.890 -4.999 1.00 88.88 69 ARG A N 1
ATOM 549 C CA . ARG A 1 69 ? 6.953 -7.790 -6.457 1.00 88.88 69 ARG A CA 1
ATOM 550 C C . ARG A 1 69 ? 7.996 -6.769 -6.913 1.00 88.88 69 ARG A C 1
ATOM 552 O O . ARG A 1 69 ? 8.685 -7.014 -7.893 1.00 88.88 69 ARG A O 1
ATOM 559 N N . LEU A 1 70 ? 8.184 -5.683 -6.163 1.00 87.44 70 LEU A N 1
ATOM 560 C CA . LEU A 1 70 ? 9.292 -4.755 -6.386 1.00 87.44 70 LEU A CA 1
ATOM 561 C C . LEU A 1 70 ? 10.642 -5.459 -6.188 1.00 87.44 70 LEU A C 1
ATOM 563 O O . LEU A 1 70 ? 11.534 -5.320 -7.014 1.00 87.44 70 LEU A O 1
ATOM 567 N N . TYR A 1 71 ? 10.780 -6.267 -5.136 1.00 83.81 71 TYR A N 1
ATOM 568 C CA . TYR A 1 71 ? 11.968 -7.094 -4.926 1.00 83.81 71 TYR A CA 1
ATOM 569 C C . TYR A 1 71 ? 12.149 -8.164 -6.005 1.00 83.81 71 TYR A C 1
ATOM 571 O O . TYR A 1 71 ? 13.275 -8.504 -6.310 1.00 83.81 71 TYR A O 1
ATOM 579 N N . GLU A 1 72 ? 11.102 -8.707 -6.612 1.00 85.12 72 GLU A N 1
ATOM 580 C CA . GLU A 1 72 ? 11.266 -9.658 -7.722 1.00 85.12 72 GLU A CA 1
ATOM 581 C C . GLU A 1 72 ? 11.713 -8.952 -9.011 1.00 85.12 72 GLU A C 1
ATOM 583 O O . GLU A 1 72 ? 12.589 -9.448 -9.711 1.00 85.12 72 GLU A O 1
ATOM 588 N N . LEU A 1 73 ? 11.162 -7.767 -9.292 1.00 82.06 73 LEU A N 1
ATOM 589 C CA . LEU A 1 73 ? 11.499 -6.970 -10.477 1.00 82.06 73 LEU A CA 1
ATOM 590 C C . LEU A 1 73 ? 12.891 -6.338 -10.387 1.00 82.06 73 LEU A C 1
ATOM 592 O O . LEU A 1 73 ? 13.617 -6.266 -11.377 1.00 82.06 73 LEU A O 1
ATOM 596 N N . PHE A 1 74 ? 13.258 -5.869 -9.196 1.00 76.75 74 PHE A N 1
ATOM 597 C CA . PHE A 1 74 ? 14.480 -5.111 -8.976 1.00 76.75 74 PHE A CA 1
ATOM 598 C C . PHE A 1 74 ? 15.494 -5.842 -8.107 1.00 76.75 74 PHE A C 1
ATOM 600 O O . PHE A 1 74 ? 16.623 -5.397 -8.069 1.00 76.75 74 PHE A O 1
ATOM 607 N N . GLY A 1 75 ? 15.173 -6.934 -7.414 1.00 64.56 75 GLY A N 1
ATOM 608 C CA . GLY A 1 75 ? 16.034 -7.553 -6.390 1.00 64.56 75 GLY A CA 1
ATOM 609 C C . GLY A 1 75 ? 17.399 -8.009 -6.883 1.00 64.56 75 GLY A C 1
ATOM 610 O O . GLY A 1 75 ? 18.367 -7.899 -6.139 1.00 64.56 75 GLY A O 1
ATOM 611 N N . SER A 1 76 ? 17.518 -8.408 -8.150 1.00 59.09 76 SER A N 1
ATOM 612 C CA . SER A 1 76 ?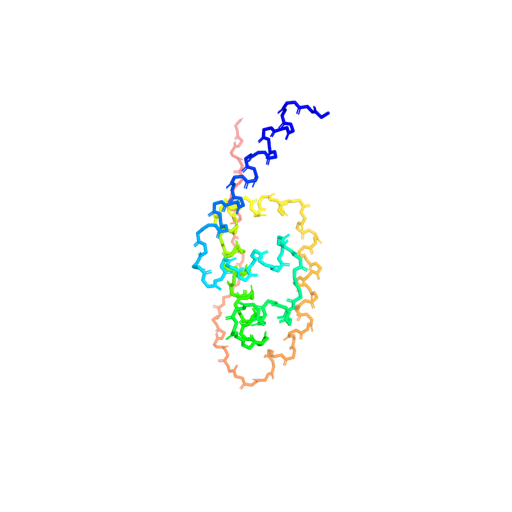 18.822 -8.648 -8.782 1.00 59.09 76 SER A CA 1
ATOM 613 C C . SER A 1 76 ? 19.657 -7.361 -8.863 1.00 59.09 76 SER A C 1
ATOM 615 O O . SER A 1 76 ? 20.858 -7.399 -8.634 1.00 59.09 76 SER A O 1
ATOM 617 N N . LYS A 1 77 ? 19.000 -6.215 -9.091 1.00 56.75 77 LYS A N 1
ATOM 618 C CA . LYS A 1 77 ? 19.574 -4.863 -9.171 1.00 56.75 77 LYS A CA 1
ATOM 619 C C . LYS A 1 77 ? 19.559 -4.094 -7.841 1.00 56.75 77 LYS A C 1
ATOM 621 O O . LYS A 1 77 ? 20.250 -3.097 -7.731 1.00 56.75 77 LYS A O 1
ATOM 626 N N . VAL A 1 78 ? 18.808 -4.497 -6.812 1.00 57.25 78 VAL A N 1
ATOM 627 C CA . VAL A 1 78 ? 18.768 -3.812 -5.502 1.00 57.25 78 VAL A CA 1
ATOM 628 C C . VAL A 1 78 ? 20.111 -3.981 -4.797 1.00 57.25 78 VAL A C 1
ATOM 630 O O . VAL A 1 78 ? 20.639 -3.018 -4.250 1.00 57.25 78 VAL A O 1
ATOM 633 N N . SER A 1 79 ? 20.709 -5.170 -4.895 1.00 55.44 79 SER A N 1
ATOM 634 C CA . SER A 1 79 ? 22.116 -5.419 -4.555 1.00 55.44 79 SER A CA 1
ATOM 635 C C . SER A 1 79 ? 23.051 -4.435 -5.268 1.00 55.44 79 SER A C 1
ATOM 637 O O . SER A 1 79 ? 23.998 -3.935 -4.667 1.00 55.44 79 SER A O 1
ATOM 639 N N . ASP A 1 80 ? 22.751 -4.113 -6.531 1.00 57.03 80 ASP A N 1
ATOM 640 C CA . ASP A 1 80 ? 23.525 -3.173 -7.347 1.00 57.03 80 ASP A CA 1
ATOM 641 C C . ASP A 1 80 ? 23.287 -1.711 -6.944 1.00 57.03 80 ASP A C 1
ATOM 643 O O . ASP A 1 80 ? 24.236 -0.932 -6.915 1.00 57.03 80 ASP A O 1
ATOM 647 N N . VAL A 1 81 ? 22.066 -1.346 -6.534 1.00 55.03 81 VAL A N 1
ATOM 648 C CA . VAL A 1 81 ? 21.745 -0.028 -5.954 1.00 55.03 81 VAL A CA 1
ATOM 649 C C . VAL A 1 81 ? 22.484 0.172 -4.624 1.00 55.03 81 VAL A C 1
ATOM 651 O O . VAL A 1 81 ? 22.983 1.261 -4.346 1.00 55.03 81 VAL A O 1
ATOM 654 N N . PHE A 1 82 ? 22.614 -0.879 -3.808 1.00 52.75 82 PHE A N 1
ATOM 655 C CA . PHE A 1 82 ? 23.377 -0.842 -2.555 1.00 52.75 82 PHE A CA 1
ATOM 656 C C . PHE A 1 82 ? 24.887 -1.063 -2.728 1.00 52.75 82 PHE A C 1
ATOM 658 O O . PHE A 1 82 ? 25.630 -0.898 -1.756 1.00 52.75 82 PHE A O 1
ATOM 665 N N . ARG A 1 83 ? 25.371 -1.349 -3.948 1.00 51.19 83 ARG A N 1
ATOM 666 C CA . ARG A 1 83 ? 26.801 -1.562 -4.251 1.00 51.19 83 ARG A CA 1
ATOM 667 C C . ARG A 1 83 ? 27.672 -0.344 -3.905 1.00 51.19 83 ARG A C 1
ATOM 669 O O . ARG A 1 83 ? 28.886 -0.470 -3.812 1.00 51.19 83 ARG A O 1
ATOM 676 N N . PHE A 1 84 ? 27.065 0.812 -3.628 1.00 48.53 84 PHE A N 1
ATOM 677 C CA . PHE A 1 84 ? 27.767 2.022 -3.203 1.00 48.53 84 PHE A CA 1
ATOM 678 C C . PHE A 1 84 ? 28.015 2.166 -1.684 1.00 48.53 84 PHE A C 1
ATOM 680 O O . PHE A 1 84 ? 28.694 3.108 -1.281 1.00 48.53 84 PHE A O 1
ATOM 687 N N . HIS A 1 85 ? 27.510 1.283 -0.806 1.00 54.88 85 HIS A N 1
ATOM 688 C CA . HIS A 1 85 ? 27.575 1.524 0.649 1.00 54.88 85 HIS A CA 1
ATOM 689 C C . HIS A 1 85 ? 27.776 0.281 1.539 1.00 54.88 85 HIS A C 1
ATOM 691 O O . HIS A 1 85 ? 27.087 0.136 2.554 1.00 54.88 85 HIS A O 1
ATOM 697 N N . LEU A 1 86 ? 28.786 -0.558 1.261 1.00 53.69 86 LEU A N 1
ATOM 698 C CA . LEU A 1 86 ? 29.258 -1.552 2.250 1.00 53.69 86 LEU A CA 1
ATOM 699 C C . LEU A 1 86 ? 29.493 -0.900 3.636 1.00 53.69 86 LEU A C 1
ATOM 701 O O . LEU A 1 86 ? 29.057 -1.433 4.651 1.00 53.69 86 LEU A O 1
ATOM 705 N N . SER A 1 87 ? 29.992 0.342 3.668 1.00 54.22 87 SER A N 1
ATOM 706 C CA . SER A 1 87 ? 30.211 1.121 4.898 1.00 54.22 87 SER A CA 1
ATOM 707 C C . SER A 1 87 ? 28.943 1.536 5.672 1.00 54.22 87 SER A C 1
ATOM 709 O O . SER A 1 87 ? 29.035 1.880 6.852 1.00 54.22 87 SER A O 1
ATOM 711 N N . ARG A 1 88 ? 27.743 1.529 5.062 1.00 53.66 88 ARG A N 1
ATOM 712 C CA . ARG A 1 88 ? 26.476 1.812 5.780 1.00 53.66 88 ARG A CA 1
ATOM 713 C C . ARG A 1 88 ? 25.804 0.544 6.294 1.00 53.66 88 ARG A C 1
ATOM 715 O O . ARG A 1 88 ? 25.136 0.611 7.328 1.00 53.66 88 ARG A O 1
ATOM 722 N N . CYS A 1 89 ? 25.996 -0.586 5.612 1.00 56.22 89 CYS A N 1
ATOM 723 C CA . CYS A 1 89 ? 25.537 -1.889 6.086 1.00 56.22 89 CYS A CA 1
ATOM 724 C C . CYS A 1 89 ? 26.225 -2.261 7.403 1.00 56.22 89 CYS A C 1
ATOM 726 O O . CYS A 1 89 ? 25.530 -2.681 8.326 1.00 56.22 89 CYS A O 1
ATOM 728 N N . ASP A 1 90 ? 27.524 -1.975 7.548 1.00 63.69 90 ASP A N 1
ATOM 729 C CA . ASP A 1 90 ? 28.275 -2.244 8.781 1.00 63.69 90 ASP A CA 1
ATOM 730 C C . ASP A 1 90 ? 27.620 -1.604 10.008 1.00 63.69 90 ASP A C 1
ATOM 732 O O . ASP A 1 90 ? 27.383 -2.270 11.010 1.00 63.69 90 ASP A O 1
ATOM 736 N N . ARG A 1 91 ? 27.213 -0.332 9.926 1.00 65.19 91 ARG A N 1
ATOM 737 C CA . ARG A 1 91 ? 26.576 0.371 11.055 1.00 65.19 91 ARG A CA 1
ATOM 738 C C . ARG A 1 91 ? 25.261 -0.276 11.491 1.00 65.19 91 ARG A C 1
ATOM 740 O O . ARG A 1 91 ? 24.980 -0.359 12.686 1.00 65.19 91 ARG A O 1
ATOM 747 N N . VAL A 1 92 ? 24.439 -0.698 10.533 1.00 69.19 92 VAL A N 1
ATOM 748 C CA . VAL A 1 92 ? 23.146 -1.335 10.820 1.00 69.19 92 VAL A CA 1
ATOM 749 C C . VAL A 1 92 ? 23.363 -2.745 11.368 1.00 69.19 92 VAL A C 1
ATOM 751 O O . VAL A 1 92 ? 22.733 -3.104 12.360 1.00 69.19 92 VAL A O 1
ATOM 754 N N . VAL A 1 93 ? 24.290 -3.508 10.782 1.00 72.31 93 VAL A N 1
ATOM 755 C CA . VAL A 1 93 ? 24.659 -4.861 11.225 1.00 72.31 93 VAL A CA 1
ATOM 756 C C . VAL A 1 93 ? 25.231 -4.832 12.643 1.00 72.31 93 VAL A C 1
ATOM 758 O O . VAL A 1 93 ? 24.735 -5.558 13.504 1.00 72.31 93 VAL A O 1
ATOM 761 N N . TYR A 1 94 ? 26.180 -3.936 12.935 1.00 70.75 94 TYR A N 1
ATOM 762 C CA . TYR A 1 94 ? 26.697 -3.728 14.293 1.00 70.75 94 TYR A CA 1
ATOM 763 C C . TYR A 1 94 ? 25.584 -3.315 15.262 1.00 70.75 94 TYR A C 1
ATOM 765 O O . TYR A 1 94 ? 25.453 -3.887 16.342 1.00 70.75 94 TYR A O 1
ATOM 773 N N . GLY A 1 95 ? 24.725 -2.373 14.862 1.00 72.19 95 GLY A N 1
ATOM 774 C CA . GLY A 1 95 ? 23.634 -1.890 15.707 1.00 72.19 95 GLY A CA 1
ATOM 775 C C . GLY A 1 95 ? 22.552 -2.933 16.014 1.00 72.19 95 GLY A C 1
ATOM 776 O O . GLY A 1 95 ? 21.861 -2.799 17.026 1.00 72.19 95 GLY A O 1
ATOM 777 N N . VAL A 1 96 ? 22.364 -3.942 15.157 1.00 77.00 96 VAL A N 1
ATOM 778 C CA . VAL A 1 96 ? 21.483 -5.093 15.424 1.00 77.00 96 VAL A CA 1
ATOM 779 C C . VAL A 1 96 ? 22.207 -6.128 16.283 1.00 77.00 96 VAL A C 1
ATOM 781 O O . VAL A 1 96 ? 21.638 -6.562 17.280 1.00 77.00 96 VAL A O 1
ATOM 784 N N . SER A 1 97 ? 23.463 -6.451 15.953 1.00 65.19 97 SER A N 1
ATOM 785 C CA . SER A 1 97 ? 24.296 -7.414 16.687 1.00 65.19 97 SER A CA 1
ATOM 786 C C . SER A 1 97 ? 24.389 -7.079 18.182 1.00 65.19 97 SER A C 1
ATOM 788 O O . SER A 1 97 ? 24.133 -7.939 19.026 1.00 65.19 97 SER A O 1
ATOM 790 N N . GLU A 1 98 ? 24.616 -5.805 18.523 1.00 69.19 98 GLU A N 1
ATOM 791 C CA . GLU A 1 98 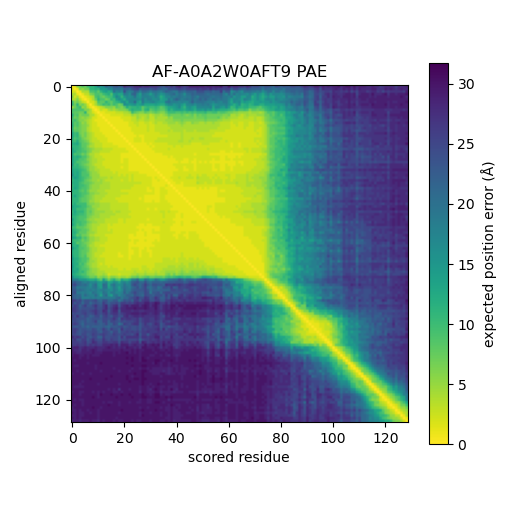? 24.649 -5.339 19.919 1.00 69.19 98 GLU A CA 1
ATOM 792 C C . GLU A 1 98 ? 23.292 -5.462 20.634 1.00 69.19 98 GLU A C 1
ATOM 794 O O . GLU A 1 98 ? 23.242 -5.726 21.833 1.00 69.19 98 GLU A O 1
ATOM 799 N N . ARG A 1 99 ? 22.172 -5.337 19.910 1.00 65.25 99 ARG A N 1
ATOM 800 C CA . ARG A 1 99 ? 20.820 -5.477 20.482 1.00 65.25 99 ARG A CA 1
ATOM 801 C C . ARG A 1 99 ? 20.394 -6.931 20.681 1.00 65.25 99 ARG A C 1
ATOM 803 O O . ARG A 1 99 ? 19.588 -7.201 21.566 1.00 65.25 99 ARG A O 1
ATOM 810 N N . THR A 1 100 ? 20.917 -7.863 19.886 1.00 60.81 100 THR A N 1
ATOM 811 C CA . THR A 1 100 ? 20.570 -9.295 19.956 1.00 60.81 100 THR A CA 1
ATOM 812 C C . THR A 1 100 ? 21.533 -10.141 20.795 1.00 60.81 100 THR A C 1
ATOM 814 O O . THR A 1 100 ? 21.225 -11.302 21.069 1.00 60.81 100 THR A O 1
ATOM 817 N N . ARG A 1 101 ? 22.650 -9.572 21.276 1.00 48.50 101 ARG A N 1
ATOM 818 C CA . ARG A 1 101 ? 23.581 -10.216 22.229 1.00 48.50 101 ARG A CA 1
ATOM 819 C C . ARG A 1 101 ? 22.930 -10.903 23.449 1.00 48.50 101 ARG A C 1
ATOM 821 O O . ARG A 1 101 ? 23.458 -11.939 23.849 1.00 48.50 101 ARG A O 1
ATOM 828 N N . PRO A 1 102 ? 21.795 -10.447 24.020 1.00 47.91 102 PRO A N 1
ATOM 829 C CA . PRO A 1 102 ? 21.195 -11.122 25.173 1.00 47.91 102 PRO A CA 1
ATOM 830 C C . PRO A 1 102 ? 20.604 -12.512 24.875 1.00 47.91 102 PRO A C 1
ATOM 832 O O . PRO A 1 102 ? 20.330 -13.250 25.814 1.00 47.91 102 PRO A O 1
ATOM 835 N N . TYR A 1 103 ? 20.404 -12.895 23.604 1.00 47.84 103 TYR A N 1
ATOM 836 C CA . TYR A 1 103 ? 19.741 -14.162 23.247 1.00 47.84 103 TYR A CA 1
ATOM 837 C C . TYR A 1 103 ? 20.707 -15.320 22.928 1.00 47.84 103 TYR A C 1
ATOM 839 O O . TYR A 1 103 ? 20.274 -16.460 22.795 1.00 47.84 103 TYR A O 1
ATOM 847 N N . GLN A 1 104 ? 22.021 -15.078 22.835 1.00 48.91 104 GLN A N 1
ATOM 848 C CA . GLN A 1 104 ? 22.996 -16.159 22.601 1.00 48.91 104 GLN A CA 1
ATOM 849 C C . GLN A 1 104 ? 23.452 -16.876 23.880 1.00 48.91 104 GLN A C 1
ATOM 851 O O . GLN A 1 104 ? 24.158 -17.874 23.789 1.00 48.91 104 GLN A O 1
ATOM 856 N N . ASN A 1 105 ? 23.035 -16.404 25.063 1.00 47.03 105 ASN A N 1
ATOM 857 C CA . ASN A 1 105 ? 23.507 -16.934 26.347 1.00 47.03 105 ASN A CA 1
ATOM 858 C C . ASN A 1 105 ? 22.402 -17.506 27.258 1.00 47.03 105 ASN A C 1
ATOM 860 O O . ASN A 1 105 ? 22.655 -17.810 28.419 1.00 47.03 105 ASN A O 1
ATOM 864 N N . THR A 1 106 ? 21.183 -17.717 26.750 1.00 42.47 106 THR A N 1
ATOM 865 C CA . THR A 1 106 ? 20.150 -18.494 27.460 1.00 42.47 106 THR A CA 1
ATOM 866 C C . THR A 1 106 ? 20.137 -19.939 26.965 1.00 42.47 106 THR A C 1
ATOM 868 O O . THR A 1 106 ? 19.269 -20.341 26.199 1.00 42.47 106 THR A O 1
ATOM 871 N N . GLY A 1 107 ? 21.144 -20.704 27.387 1.00 45.62 107 GLY A N 1
ATOM 872 C CA . GLY A 1 107 ? 21.011 -22.112 27.787 1.00 45.62 107 GLY A CA 1
ATOM 873 C C . GLY A 1 107 ? 20.359 -23.137 26.848 1.00 45.62 107 GLY A C 1
ATOM 874 O O . GLY A 1 107 ? 19.866 -24.142 27.353 1.00 45.62 107 GLY A O 1
ATOM 875 N N . VAL A 1 108 ? 20.361 -22.957 25.524 1.00 39.34 108 VAL A N 1
ATOM 876 C CA . VAL A 1 108 ? 19.975 -24.023 24.579 1.00 39.34 108 VAL A CA 1
ATOM 877 C C . VAL A 1 108 ? 21.164 -24.329 23.665 1.00 39.34 108 VAL A C 1
ATOM 879 O O . VAL A 1 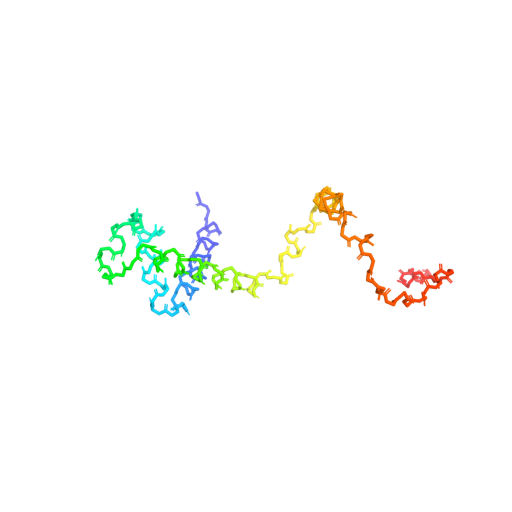108 ? 21.642 -23.425 22.979 1.00 39.34 108 VAL A O 1
ATOM 882 N N . PRO A 1 109 ? 21.679 -25.573 23.634 1.00 35.09 109 PRO A N 1
ATOM 883 C CA . PRO A 1 109 ? 22.860 -25.904 22.853 1.00 35.09 109 PRO A CA 1
ATOM 884 C C . PRO A 1 109 ? 22.514 -25.919 21.361 1.00 35.09 109 PRO A C 1
ATOM 886 O O . PRO A 1 109 ? 21.980 -26.897 20.835 1.00 35.09 109 PRO A O 1
ATOM 889 N N . ILE A 1 110 ? 22.861 -24.847 20.649 1.00 43.28 110 ILE A N 1
ATOM 890 C CA . ILE A 1 110 ? 23.081 -24.931 19.205 1.00 43.28 110 ILE A CA 1
ATOM 891 C C . ILE A 1 110 ? 24.365 -25.741 19.057 1.00 43.28 110 ILE A C 1
ATOM 893 O O . ILE A 1 110 ? 25.428 -25.284 19.471 1.00 43.28 110 ILE A O 1
ATOM 897 N N . LYS A 1 111 ? 24.261 -26.970 18.539 1.00 37.78 111 LYS A N 1
ATOM 898 C CA . LYS A 1 111 ? 25.422 -27.807 18.217 1.00 37.78 111 LYS A CA 1
ATOM 899 C C . LYS A 1 111 ? 26.436 -26.960 17.448 1.00 37.78 111 LYS A C 1
ATOM 901 O O . LYS A 1 111 ? 26.197 -26.605 16.296 1.00 37.78 111 LYS A O 1
ATOM 906 N N . ALA A 1 112 ? 27.550 -26.642 18.101 1.00 38.09 112 ALA A N 1
ATOM 907 C CA . ALA A 1 112 ? 28.718 -26.084 17.456 1.00 38.09 112 ALA A CA 1
ATOM 908 C C . ALA A 1 112 ? 29.219 -27.140 16.468 1.00 38.09 112 ALA A C 1
ATOM 910 O O . ALA A 1 112 ? 29.818 -28.140 16.859 1.00 38.09 112 ALA A O 1
ATOM 911 N N . ALA A 1 113 ? 28.913 -26.955 15.186 1.00 37.22 113 ALA A N 1
ATOM 912 C CA . ALA A 1 113 ? 29.685 -27.595 14.142 1.00 37.22 113 ALA A CA 1
ATOM 913 C C . ALA A 1 113 ? 31.061 -26.931 14.179 1.00 37.22 113 ALA A C 1
ATOM 915 O O . ALA A 1 113 ? 31.228 -25.785 13.767 1.00 37.22 113 ALA A O 1
ATOM 916 N N . SER A 1 114 ? 32.014 -27.643 14.773 1.00 43.47 114 SER A N 1
ATOM 917 C CA . SER A 1 114 ? 33.437 -27.373 14.677 1.00 43.47 114 SER A CA 1
ATOM 918 C C . SER A 1 114 ? 33.803 -27.100 13.224 1.00 43.47 114 SER A C 1
ATOM 920 O O . SER A 1 114 ? 33.722 -27.996 12.389 1.00 43.47 114 SER A O 1
ATOM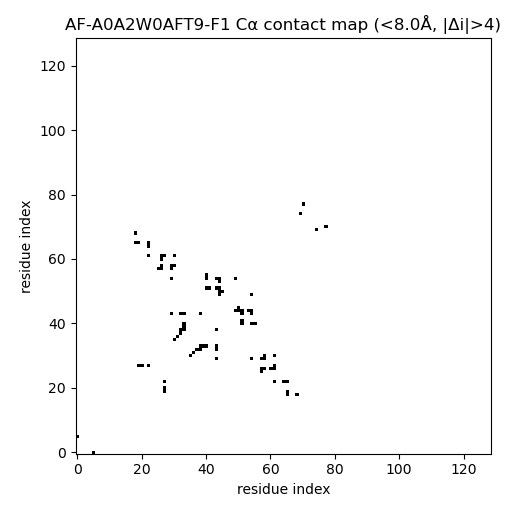 922 N N . LEU A 1 115 ? 34.229 -25.879 12.927 1.00 39.91 115 LEU A N 1
ATOM 923 C CA . LEU A 1 115 ? 35.036 -25.601 11.750 1.00 39.91 115 LEU A CA 1
ATOM 924 C C . LEU A 1 115 ? 36.213 -24.750 12.208 1.00 39.91 115 LEU A C 1
ATOM 926 O O . LEU A 1 115 ? 36.125 -23.533 12.356 1.00 39.91 115 LEU A O 1
ATOM 930 N N . ASN A 1 116 ? 37.308 -25.456 12.486 1.00 38.78 116 ASN A N 1
ATOM 931 C CA . ASN A 1 116 ? 38.646 -24.899 12.542 1.00 38.78 116 ASN A CA 1
ATOM 932 C C . ASN A 1 116 ? 38.914 -24.251 11.183 1.00 38.78 116 ASN A C 1
ATOM 934 O O . ASN A 1 116 ? 38.984 -24.961 10.182 1.00 38.78 116 ASN A O 1
ATOM 938 N N . HIS A 1 117 ? 39.046 -22.927 11.133 1.00 40.72 117 HIS A N 1
ATOM 939 C CA . HIS A 1 117 ? 39.566 -22.263 9.943 1.00 40.72 117 HIS A CA 1
ATOM 940 C C . HIS A 1 117 ? 41.033 -21.898 10.178 1.00 40.72 117 HIS A C 1
ATOM 942 O O . HIS A 1 117 ? 41.398 -20.742 10.368 1.00 40.72 117 HIS A O 1
ATOM 948 N N . GLU A 1 118 ? 41.869 -22.937 10.188 1.00 41.78 118 GLU A N 1
ATOM 949 C CA . GLU A 1 118 ? 43.239 -22.813 9.698 1.00 41.78 118 GLU A CA 1
ATOM 950 C C . GLU A 1 118 ? 43.207 -22.462 8.199 1.00 41.78 118 GLU A C 1
ATOM 952 O O . GLU A 1 118 ? 42.212 -22.685 7.496 1.00 41.78 118 GLU A O 1
ATOM 957 N N . GLN A 1 119 ? 44.287 -21.825 7.754 1.00 47.88 119 GLN A N 1
ATOM 958 C CA . GLN A 1 119 ? 44.464 -21.188 6.454 1.00 47.88 119 GLN A CA 1
ATOM 959 C C . GLN A 1 119 ? 44.047 -22.062 5.261 1.00 47.88 119 GLN A C 1
ATOM 961 O O . GLN A 1 119 ? 44.491 -23.199 5.164 1.00 47.88 119 GLN A O 1
ATOM 966 N N . MET A 1 120 ? 43.339 -21.477 4.282 1.00 34.47 120 MET A N 1
ATOM 967 C CA . MET A 1 120 ? 43.406 -21.856 2.857 1.00 34.47 120 MET A CA 1
ATOM 968 C C . MET A 1 120 ? 43.042 -20.657 1.946 1.00 34.47 120 MET A C 1
ATOM 970 O O . MET A 1 120 ? 42.371 -19.732 2.403 1.00 34.47 120 MET A O 1
ATOM 974 N N . PRO A 1 121 ? 43.553 -20.609 0.697 1.00 38.09 121 PRO A N 1
ATOM 975 C CA . PRO A 1 121 ? 43.827 -19.369 -0.034 1.00 38.09 121 PRO A CA 1
ATOM 976 C C . PRO A 1 121 ? 42.645 -18.851 -0.873 1.00 38.09 121 PRO A C 1
ATOM 978 O O . PRO A 1 121 ? 41.784 -19.610 -1.311 1.00 38.09 121 PRO A O 1
ATOM 981 N N . PHE A 1 122 ? 42.645 -17.540 -1.145 1.00 42.81 122 PHE A N 1
ATOM 982 C CA . PHE A 1 122 ? 41.715 -16.881 -2.071 1.00 42.81 122 PHE A CA 1
ATOM 983 C C . PHE A 1 122 ? 41.944 -17.337 -3.527 1.00 42.81 122 PHE A C 1
ATOM 985 O O . PHE A 1 122 ? 43.072 -17.222 -4.016 1.00 42.81 122 PHE A O 1
ATOM 992 N N . PRO A 1 123 ? 40.906 -17.769 -4.271 1.00 38.62 123 PRO A N 1
ATOM 993 C CA . PRO A 1 123 ?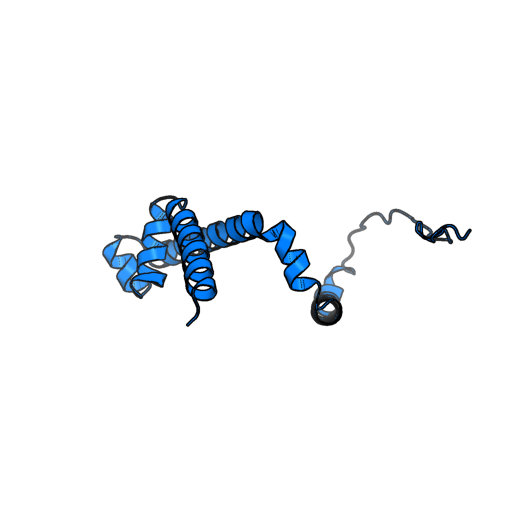 41.011 -17.977 -5.710 1.00 38.62 123 PRO A CA 1
ATOM 994 C C . PRO A 1 123 ? 40.805 -16.646 -6.453 1.00 38.62 123 PRO A C 1
ATOM 996 O O . PRO A 1 123 ? 39.778 -15.992 -6.275 1.00 38.62 123 PRO A O 1
ATOM 999 N N . GLY A 1 124 ? 41.766 -16.253 -7.300 1.00 48.41 124 GLY A N 1
ATOM 1000 C CA . GLY A 1 124 ? 41.567 -15.152 -8.258 1.00 48.41 124 GLY A CA 1
ATOM 1001 C C . GLY A 1 124 ? 42.746 -14.218 -8.554 1.00 48.41 124 GLY A C 1
ATOM 1002 O O . GLY A 1 124 ? 42.500 -13.104 -9.007 1.00 48.41 124 GLY A O 1
ATOM 1003 N N . GLN A 1 125 ? 44.005 -14.609 -8.328 1.00 52.53 125 GLN A N 1
ATOM 1004 C CA . GLN A 1 125 ? 45.133 -13.813 -8.837 1.00 52.53 125 GLN A CA 1
ATOM 1005 C C . GLN A 1 125 ? 45.337 -14.061 -10.346 1.00 52.53 125 GLN A C 1
ATOM 1007 O O . GLN A 1 125 ? 45.265 -15.214 -10.778 1.00 52.53 125 GLN A O 1
ATOM 1012 N N . PRO A 1 126 ? 45.576 -13.012 -11.156 1.00 41.06 126 PRO A N 1
ATOM 1013 C CA . PRO A 1 126 ? 45.796 -13.150 -12.592 1.00 41.06 126 PRO A CA 1
ATOM 1014 C C . PRO A 1 126 ? 47.165 -13.779 -12.885 1.00 41.06 126 PRO A C 1
ATOM 1016 O O . PRO A 1 126 ? 48.158 -13.454 -12.235 1.00 41.06 126 PRO A O 1
ATOM 1019 N N . ALA A 1 127 ? 47.225 -14.662 -13.886 1.00 43.53 127 ALA A N 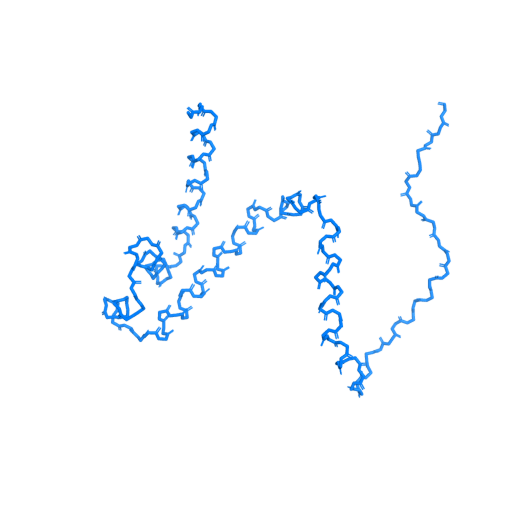1
ATOM 1020 C CA . ALA A 1 127 ? 48.486 -15.174 -14.412 1.00 43.53 127 ALA A CA 1
ATOM 1021 C C . ALA A 1 127 ? 49.200 -14.064 -15.199 1.00 43.53 127 ALA A C 1
ATOM 1023 O O . ALA A 1 127 ? 48.638 -13.501 -16.137 1.00 43.53 127 ALA A O 1
ATOM 1024 N N . ILE A 1 128 ? 50.425 -13.749 -14.787 1.00 45.56 128 ILE A N 1
ATOM 1025 C CA . ILE A 1 128 ? 51.327 -12.825 -15.472 1.00 45.56 128 ILE A CA 1
ATOM 1026 C C . ILE A 1 128 ? 52.049 -13.615 -16.572 1.00 45.56 128 ILE A C 1
ATOM 1028 O O . ILE A 1 128 ? 52.648 -14.649 -16.274 1.00 45.56 128 ILE A O 1
ATOM 1032 N N . HIS A 1 129 ? 52.014 -13.113 -17.806 1.00 45.47 129 HIS A N 1
ATOM 1033 C CA . HIS A 1 129 ? 53.019 -13.366 -18.839 1.00 45.47 129 HIS A CA 1
ATOM 1034 C C . HIS A 1 129 ? 53.435 -12.032 -19.450 1.00 45.47 129 HIS A C 1
ATOM 1036 O O . HIS A 1 129 ? 52.532 -11.196 -19.680 1.00 45.47 129 HIS A O 1
#

Mean predicted aligned error: 16.59 Å

pLDDT: mean 73.09, std 21.9, range [34.47, 98.06]